Protein AF-A0A357I700-F1 (afdb_monomer_lite)

Radius of gyration: 18.64 Å; chains: 1; bounding box: 40×27×48 Å

Foldseek 3Di:
DDDDDDDDDPVCVVDQVSQQQDWDADPVRDTDGNVVPDDDDDDDDDPDFDDDPRDTDDDDDD

Structure (mmCIF, N/CA/C/O backbone):
data_AF-A0A357I700-F1
#
_entry.id   AF-A0A357I700-F1
#
loop_
_atom_site.group_PDB
_atom_site.id
_atom_site.type_symbol
_atom_site.label_atom_id
_atom_site.label_alt_id
_atom_site.label_comp_id
_atom_site.label_asym_id
_atom_site.label_entity_id
_atom_site.label_seq_id
_atom_site.pdbx_PDB_ins_code
_atom_site.Cartn_x
_atom_site.Cartn_y
_atom_site.Cartn_z
_atom_site.occupancy
_atom_site.B_iso_or_equiv
_atom_site.auth_seq_id
_atom_site.auth_comp_id
_atom_site.auth_asym_id
_atom_site.auth_atom_id
_atom_site.pdbx_PDB_model_num
ATOM 1 N N . ARG A 1 1 ? -17.016 15.578 -18.465 1.00 75.38 1 ARG A N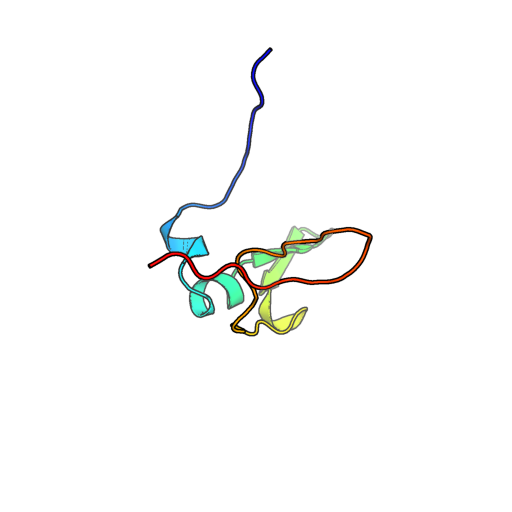 1
ATOM 2 C CA . ARG A 1 1 ? -17.088 14.483 -17.468 1.00 75.38 1 ARG A CA 1
ATOM 3 C C . ARG A 1 1 ? -15.734 14.424 -16.784 1.00 75.38 1 ARG A C 1
ATOM 5 O O . ARG A 1 1 ? -14.747 14.511 -17.499 1.00 75.38 1 ARG A O 1
ATOM 12 N N . ALA A 1 2 ? -15.694 14.374 -15.458 1.00 85.81 2 ALA A N 1
ATOM 13 C CA . ALA A 1 2 ? -14.458 14.259 -14.691 1.00 85.81 2 ALA A CA 1
ATOM 14 C C . ALA A 1 2 ? -14.493 12.946 -13.911 1.00 85.81 2 ALA A C 1
ATOM 16 O O . ALA A 1 2 ? -15.569 12.534 -13.471 1.00 85.81 2 ALA A O 1
ATOM 17 N N . ASP A 1 3 ? -13.340 12.305 -13.770 1.00 91.75 3 ASP A N 1
ATOM 18 C CA . ASP A 1 3 ? -13.208 11.081 -12.991 1.00 91.75 3 ASP A CA 1
ATOM 19 C C . ASP A 1 3 ? -12.874 11.431 -11.537 1.00 91.75 3 ASP A C 1
ATOM 21 O O . ASP A 1 3 ? -12.108 12.357 -11.263 1.00 91.75 3 ASP A O 1
ATOM 25 N N . ILE A 1 4 ? -13.477 10.698 -10.602 1.00 92.31 4 ILE A N 1
ATOM 26 C CA . ILE A 1 4 ? -13.210 10.824 -9.167 1.00 92.31 4 ILE A CA 1
ATOM 27 C C . ILE A 1 4 ? -12.400 9.604 -8.747 1.00 92.31 4 ILE A C 1
ATOM 29 O O . ILE A 1 4 ? -12.800 8.472 -9.012 1.00 92.31 4 ILE A O 1
ATOM 33 N N . VAL A 1 5 ? -11.272 9.841 -8.078 1.00 93.19 5 VAL A N 1
ATOM 34 C CA . VAL A 1 5 ? -10.369 8.788 -7.604 1.00 93.19 5 VAL A CA 1
ATOM 35 C C . VAL A 1 5 ? -10.189 8.923 -6.099 1.00 93.19 5 VAL A C 1
ATOM 37 O O . VAL A 1 5 ? -9.851 9.998 -5.604 1.00 93.19 5 VAL A O 1
ATOM 40 N N . VAL A 1 6 ? -10.375 7.816 -5.383 1.00 93.31 6 VAL A N 1
ATOM 41 C CA . VAL A 1 6 ? -10.064 7.699 -3.956 1.00 93.31 6 VAL A CA 1
ATOM 42 C C . VAL A 1 6 ? -8.792 6.880 -3.817 1.00 93.31 6 VAL A C 1
ATOM 44 O O . VAL A 1 6 ? -8.635 5.839 -4.449 1.00 93.31 6 VAL A O 1
ATOM 47 N N . ARG A 1 7 ? -7.858 7.378 -3.013 1.00 92.44 7 ARG A N 1
ATOM 48 C CA . ARG A 1 7 ? -6.562 6.747 -2.769 1.00 92.44 7 ARG A CA 1
ATOM 49 C C . ARG A 1 7 ? -6.068 7.121 -1.378 1.00 92.44 7 ARG A C 1
ATOM 51 O O . ARG A 1 7 ? -6.436 8.177 -0.869 1.00 92.44 7 ARG A O 1
ATOM 58 N N . LEU A 1 8 ? -5.215 6.276 -0.801 1.00 90.56 8 LEU A N 1
ATOM 59 C CA . LEU A 1 8 ? -4.563 6.535 0.488 1.00 90.56 8 LEU A CA 1
ATOM 60 C C . LEU A 1 8 ? -3.750 7.847 0.469 1.00 90.56 8 LEU A C 1
ATOM 62 O O . LEU A 1 8 ? -3.501 8.429 -0.588 1.00 90.56 8 LEU A O 1
ATOM 66 N N . ALA A 1 9 ? -3.319 8.340 1.626 1.00 89.75 9 ALA A N 1
ATOM 67 C CA . ALA A 1 9 ? -2.379 9.460 1.664 1.00 89.75 9 ALA A CA 1
ATOM 68 C C . ALA A 1 9 ? -1.013 9.040 1.078 1.00 89.75 9 ALA A C 1
ATOM 70 O O . ALA A 1 9 ? -0.625 7.880 1.190 1.00 89.75 9 ALA A O 1
ATOM 71 N N . GLU A 1 10 ? -0.279 9.971 0.459 1.00 89.56 10 GLU A N 1
ATOM 72 C CA . GLU A 1 10 ? 1.038 9.686 -0.145 1.00 89.56 10 GLU A CA 1
ATOM 73 C C . GLU A 1 10 ? 2.046 9.029 0.819 1.00 89.56 10 GLU A C 1
ATOM 75 O O . GLU A 1 10 ? 2.678 8.055 0.413 1.00 89.56 10 GLU A O 1
ATOM 80 N N . PRO A 1 11 ? 2.163 9.458 2.097 1.00 86.12 11 PRO A N 1
ATOM 81 C CA . PRO A 1 11 ? 3.125 8.861 3.026 1.00 86.12 11 PRO A CA 1
ATOM 82 C C . PRO A 1 11 ? 2.895 7.367 3.273 1.00 86.12 11 PRO A C 1
ATOM 84 O O . PRO A 1 11 ? 3.847 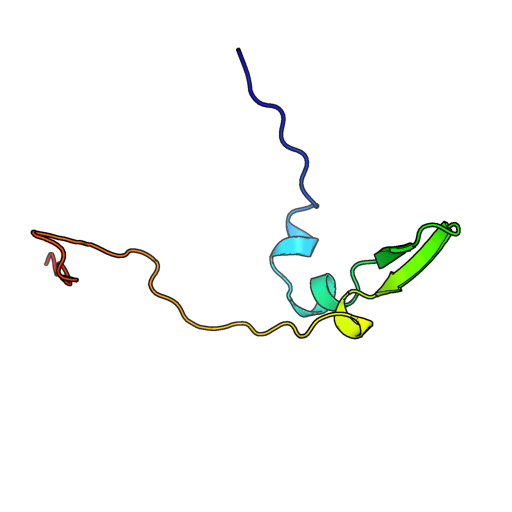6.637 3.497 1.00 86.12 11 PRO A O 1
ATOM 87 N N . LEU A 1 12 ? 1.643 6.906 3.179 1.00 84.94 12 LEU A N 1
ATOM 88 C CA . LEU A 1 12 ? 1.284 5.499 3.373 1.00 84.94 12 LEU A CA 1
ATOM 89 C C . LEU A 1 12 ? 1.512 4.645 2.120 1.00 84.94 12 LEU A C 1
ATOM 91 O O . LEU A 1 12 ? 1.366 3.436 2.187 1.00 84.94 12 LEU A O 1
ATOM 95 N N . ARG A 1 13 ? 1.802 5.250 0.960 1.00 88.12 13 ARG A N 1
ATOM 96 C CA . ARG A 1 13 ? 2.018 4.522 -0.302 1.00 88.12 13 ARG A CA 1
ATOM 97 C C . ARG A 1 13 ? 3.481 4.290 -0.640 1.00 88.12 13 ARG A C 1
ATOM 99 O O . ARG A 1 13 ? 3.778 3.374 -1.398 1.00 88.12 13 ARG A O 1
ATOM 106 N N . GLY A 1 14 ? 4.363 5.165 -0.165 1.00 87.88 14 GLY A N 1
ATOM 107 C CA . GLY A 1 14 ? 5.796 5.088 -0.453 1.00 87.88 14 GLY A CA 1
ATOM 108 C C . GLY A 1 14 ? 6.557 4.129 0.459 1.00 87.88 14 GLY A C 1
ATOM 109 O O . GLY A 1 14 ? 7.720 3.846 0.190 1.00 87.88 14 GLY A O 1
ATOM 110 N N . ASP A 1 15 ? 5.914 3.654 1.522 1.00 89.19 15 ASP A N 1
ATOM 111 C CA . ASP A 1 15 ? 6.526 2.853 2.572 1.00 89.19 15 ASP A CA 1
ATOM 112 C C . ASP A 1 15 ? 5.865 1.468 2.622 1.00 89.19 15 ASP A C 1
ATOM 114 O O . ASP A 1 15 ? 4.682 1.331 2.943 1.00 89.19 15 ASP A O 1
ATOM 118 N N . VAL A 1 16 ? 6.633 0.442 2.250 1.00 89.38 16 VAL A N 1
ATOM 119 C CA . VAL A 1 16 ? 6.174 -0.955 2.216 1.00 89.38 16 VAL A CA 1
ATOM 120 C C . VAL A 1 16 ? 5.900 -1.482 3.626 1.00 89.38 16 VAL A C 1
ATOM 122 O O . VAL A 1 16 ? 4.961 -2.261 3.810 1.00 89.38 16 VAL A O 1
ATOM 125 N N . ASP A 1 17 ? 6.645 -1.018 4.631 1.00 88.94 17 ASP A N 1
ATOM 126 C CA . ASP A 1 17 ? 6.425 -1.411 6.022 1.00 88.94 17 ASP A CA 1
ATOM 127 C C . ASP A 1 17 ? 5.102 -0.815 6.523 1.00 88.94 17 ASP A C 1
ATOM 129 O O . ASP A 1 17 ? 4.265 -1.523 7.083 1.00 88.94 17 ASP A O 1
ATOM 133 N N . ALA A 1 18 ? 4.831 0.455 6.206 1.00 89.44 18 ALA A N 1
ATOM 134 C CA . ALA A 1 18 ? 3.551 1.088 6.531 1.00 89.44 18 ALA A CA 1
ATOM 135 C C . ALA A 1 18 ? 2.356 0.427 5.815 1.00 89.44 18 ALA A C 1
ATOM 137 O O . ALA A 1 18 ? 1.273 0.309 6.394 1.00 89.44 18 ALA A O 1
ATOM 138 N N . LEU A 1 19 ? 2.533 -0.020 4.566 1.00 91.88 19 LEU A N 1
ATOM 139 C CA . LEU A 1 19 ? 1.508 -0.775 3.835 1.00 91.88 19 LEU A CA 1
ATOM 140 C C . LEU A 1 19 ? 1.224 -2.137 4.475 1.00 91.88 19 LEU A C 1
ATOM 142 O O . LEU A 1 19 ? 0.080 -2.588 4.457 1.00 91.88 19 LEU A O 1
ATOM 146 N N . SER A 1 20 ? 2.238 -2.773 5.058 1.00 92.19 20 SER A N 1
ATOM 147 C CA . SER A 1 20 ? 2.104 -4.073 5.723 1.00 92.19 20 SER A CA 1
ATOM 148 C C . SER A 1 20 ? 1.159 -4.017 6.929 1.00 92.19 20 SER A C 1
ATOM 150 O O . SER A 1 20 ? 0.432 -4.976 7.197 1.00 92.19 20 SER A O 1
ATOM 152 N N . ASP A 1 21 ? 1.110 -2.873 7.613 1.00 92.38 21 ASP A N 1
ATOM 153 C CA . ASP A 1 21 ? 0.221 -2.619 8.750 1.00 92.38 21 ASP A CA 1
ATOM 154 C C . ASP A 1 21 ? -1.153 -2.047 8.348 1.00 92.38 21 ASP A C 1
ATOM 156 O O . ASP A 1 21 ? -1.972 -1.733 9.217 1.00 92.38 21 ASP A O 1
ATOM 160 N N . LEU A 1 22 ? -1.449 -1.926 7.045 1.00 93.81 22 LEU A N 1
ATOM 161 C CA . LEU A 1 22 ? -2.728 -1.403 6.565 1.00 93.81 22 LEU A CA 1
ATOM 162 C C . LEU A 1 22 ? -3.893 -2.287 7.057 1.00 93.81 22 LEU A C 1
ATOM 164 O O . LEU A 1 22 ? -3.921 -3.480 6.741 1.00 93.81 22 LEU A O 1
ATOM 168 N N . PRO A 1 23 ? -4.877 -1.732 7.790 1.00 94.38 23 PRO A N 1
ATOM 169 C CA . PRO A 1 23 ? -6.001 -2.508 8.292 1.00 94.38 23 PRO A CA 1
ATOM 170 C C . PRO A 1 23 ? -6.985 -2.836 7.166 1.00 94.38 23 PRO A C 1
ATOM 172 O O . PRO A 1 23 ? -7.497 -1.948 6.480 1.00 94.38 23 PRO A O 1
ATOM 175 N N . ILE A 1 24 ? -7.291 -4.121 7.017 1.00 94.62 24 ILE A N 1
ATOM 176 C CA . ILE A 1 24 ? -8.304 -4.644 6.106 1.00 94.62 24 ILE A CA 1
ATOM 177 C C . ILE A 1 24 ? -9.536 -5.012 6.930 1.00 94.62 24 ILE A C 1
ATOM 179 O O . ILE A 1 24 ? -9.472 -5.867 7.812 1.00 94.62 24 ILE A O 1
ATOM 183 N N . GLY A 1 25 ? -10.652 -4.333 6.663 1.00 95.06 25 GLY A N 1
ATOM 184 C CA . GLY A 1 25 ? -11.916 -4.579 7.354 1.00 95.06 25 GLY A CA 1
ATOM 185 C C . GLY A 1 25 ? -12.531 -5.920 6.956 1.00 95.06 25 GLY A C 1
ATOM 186 O O . GLY A 1 25 ? -12.604 -6.253 5.771 1.00 95.06 25 GLY A O 1
ATOM 187 N N . LEU A 1 26 ? -12.991 -6.669 7.951 1.00 93.44 26 LEU A N 1
ATOM 188 C CA . LEU A 1 26 ? -13.739 -7.909 7.797 1.00 93.44 26 LEU A CA 1
ATOM 189 C C . LEU A 1 26 ? -15.247 -7.625 7.807 1.00 93.44 26 LEU A C 1
ATOM 191 O O . LEU A 1 26 ? -15.700 -6.566 8.243 1.00 93.44 26 LEU A O 1
ATOM 195 N N . ALA A 1 27 ? -16.040 -8.587 7.329 1.00 93.62 27 ALA A N 1
ATOM 196 C CA . ALA A 1 27 ? -17.498 -8.453 7.258 1.00 93.62 27 ALA A CA 1
ATOM 197 C C . ALA A 1 27 ? -18.147 -8.219 8.634 1.00 93.62 27 ALA A C 1
ATOM 199 O O . ALA A 1 27 ? -19.146 -7.509 8.728 1.00 93.62 27 ALA A O 1
ATOM 200 N N . ASP A 1 28 ? -17.542 -8.769 9.688 1.00 94.00 28 ASP A N 1
ATOM 201 C CA . ASP A 1 28 ? -18.050 -8.707 11.060 1.00 94.00 28 ASP A CA 1
ATOM 202 C C . ASP A 1 28 ? -17.636 -7.420 11.805 1.00 94.00 28 ASP A C 1
ATOM 204 O O . ASP A 1 28 ? -17.993 -7.229 12.964 1.00 94.00 28 ASP A O 1
ATOM 208 N N . GLY A 1 29 ? -16.913 -6.509 11.139 1.00 90.88 29 GLY A N 1
ATOM 209 C CA . GLY A 1 29 ? -16.469 -5.226 11.700 1.00 90.88 29 GLY A CA 1
ATOM 210 C C . GLY A 1 29 ? -15.094 -5.259 12.372 1.00 90.88 29 GLY A C 1
ATOM 211 O O . GLY A 1 29 ? -14.536 -4.199 12.659 1.00 90.88 29 GLY A O 1
ATOM 212 N N . ASP A 1 30 ? -14.525 -6.448 12.559 1.00 95.00 30 ASP A N 1
ATOM 213 C CA . ASP A 1 30 ? -13.126 -6.627 12.941 1.00 95.00 30 ASP A CA 1
ATOM 214 C C . ASP A 1 30 ? -12.179 -6.217 11.801 1.00 95.00 30 ASP A C 1
ATOM 216 O O . ASP A 1 30 ? -12.591 -6.010 10.655 1.00 95.00 30 ASP A O 1
ATOM 220 N N . TYR A 1 31 ? -10.884 -6.107 12.098 1.00 96.12 31 TYR A N 1
ATOM 221 C CA . TYR A 1 31 ? -9.865 -5.846 11.086 1.00 96.12 31 TYR A CA 1
ATOM 222 C C . TYR A 1 31 ? -8.675 -6.785 11.230 1.00 96.12 31 TYR A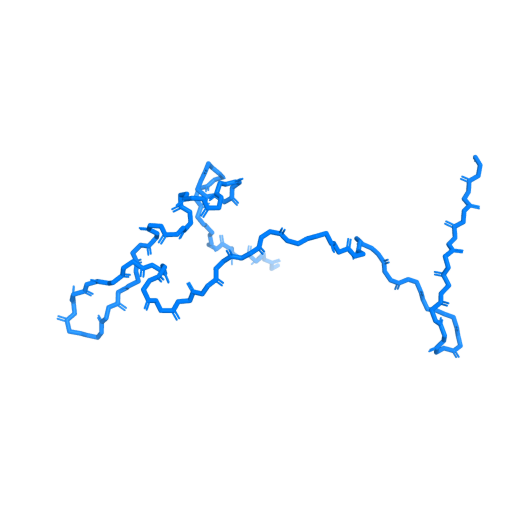 C 1
ATOM 224 O O . TYR A 1 31 ? -8.343 -7.246 12.322 1.00 96.12 31 TYR A O 1
ATOM 232 N N . VAL A 1 32 ? -8.002 -7.013 10.108 1.00 96.56 32 VAL A N 1
ATOM 233 C CA . VAL A 1 32 ? -6.744 -7.750 10.041 1.00 96.56 32 VAL A CA 1
ATOM 234 C C . VAL A 1 32 ? -5.703 -6.911 9.287 1.00 96.56 32 VAL A C 1
ATOM 236 O O . VAL A 1 32 ? -6.046 -6.299 8.275 1.00 96.56 32 VAL A O 1
ATOM 239 N N . PRO A 1 33 ? -4.449 -6.811 9.762 1.00 95.81 33 PRO A N 1
ATOM 240 C CA . PRO A 1 33 ? -3.379 -6.160 9.007 1.00 95.81 33 PRO A CA 1
ATOM 241 C C . PRO A 1 33 ? -3.102 -6.870 7.675 1.00 95.81 33 PRO A C 1
ATOM 243 O O . PRO A 1 33 ? -3.176 -8.096 7.598 1.00 95.81 33 PRO A O 1
ATOM 246 N N . LEU A 1 34 ? -2.722 -6.118 6.639 1.00 95.06 34 LEU A N 1
ATOM 247 C CA . LEU A 1 34 ? -2.467 -6.662 5.300 1.00 95.06 34 LEU A CA 1
ATOM 248 C C . LEU A 1 34 ? -1.413 -7.787 5.293 1.00 95.06 34 LEU A C 1
ATOM 250 O O . LEU A 1 34 ? -1.591 -8.773 4.581 1.00 95.06 34 LEU A O 1
ATOM 254 N N . LYS A 1 35 ? -0.368 -7.685 6.123 1.00 95.62 35 LYS A N 1
ATOM 255 C CA . LYS A 1 35 ? 0.693 -8.704 6.252 1.00 95.62 35 LYS A CA 1
ATOM 256 C C . LYS A 1 35 ? 0.222 -10.098 6.679 1.00 95.62 35 LYS A C 1
ATOM 258 O O . LYS A 1 35 ? 0.908 -11.074 6.414 1.00 95.62 35 LYS A O 1
ATOM 263 N N . GLU A 1 36 ? -0.922 -10.211 7.352 1.00 95.50 36 GLU A N 1
ATOM 264 C CA . GLU A 1 36 ? -1.448 -11.511 7.802 1.00 95.50 36 GLU A CA 1
ATOM 265 C C . GLU A 1 36 ? -2.144 -12.276 6.666 1.00 95.50 36 GLU A C 1
ATOM 267 O O . GLU A 1 36 ? -2.418 -13.469 6.784 1.00 95.50 36 GLU A O 1
ATOM 272 N N . VAL A 1 37 ? -2.473 -11.586 5.570 1.00 94.62 37 VAL A N 1
ATOM 273 C CA . VAL A 1 37 ? -3.247 -12.141 4.450 1.00 94.62 37 VAL A CA 1
ATOM 274 C C . VAL A 1 37 ? -2.510 -12.073 3.112 1.00 94.62 37 VAL A C 1
ATOM 276 O O . VAL A 1 37 ? -2.971 -12.671 2.140 1.00 94.62 37 VAL A O 1
ATOM 279 N N . ALA A 1 38 ? -1.391 -11.351 3.038 1.00 94.88 38 ALA A N 1
ATOM 280 C CA . ALA A 1 38 ? -0.603 -11.183 1.826 1.00 94.88 38 ALA A CA 1
ATOM 281 C C . ALA A 1 38 ? 0.880 -10.929 2.131 1.00 94.88 38 ALA A C 1
ATOM 283 O O . ALA A 1 38 ? 1.216 -10.196 3.060 1.00 94.88 38 ALA A O 1
ATOM 284 N N . ASP A 1 39 ? 1.747 -11.459 1.268 1.00 92.88 39 ASP A N 1
ATOM 285 C CA . ASP A 1 39 ? 3.176 -11.157 1.265 1.00 92.88 39 ASP A CA 1
ATOM 286 C C . ASP A 1 39 ? 3.462 -9.935 0.379 1.00 92.88 39 ASP A C 1
ATOM 288 O O . ASP A 1 39 ? 2.988 -9.839 -0.758 1.00 92.88 39 ASP A O 1
ATOM 292 N N . LEU A 1 40 ? 4.258 -8.998 0.894 1.00 90.62 40 LEU A N 1
ATOM 293 C CA . LEU A 1 40 ? 4.657 -7.776 0.195 1.00 90.62 40 LEU A CA 1
ATOM 294 C C . LEU A 1 40 ? 6.146 -7.850 -0.151 1.00 90.62 40 LEU A C 1
ATOM 296 O O . LEU A 1 40 ? 6.992 -7.942 0.734 1.00 90.62 40 LEU A O 1
ATOM 300 N N . GLU A 1 41 ? 6.474 -7.770 -1.441 1.00 89.56 41 GLU A N 1
ATOM 301 C CA . GLU A 1 41 ? 7.857 -7.773 -1.922 1.00 89.56 41 GLU A CA 1
ATOM 302 C C . GLU A 1 41 ? 8.100 -6.601 -2.878 1.00 89.56 41 GLU A C 1
ATOM 304 O O . GLU A 1 41 ? 7.396 -6.426 -3.879 1.00 89.56 41 GLU A O 1
ATOM 309 N N . LEU A 1 42 ? 9.126 -5.795 -2.588 1.00 87.94 42 LEU A N 1
ATOM 310 C CA . LEU A 1 42 ? 9.575 -4.747 -3.497 1.00 87.94 42 LEU A CA 1
ATOM 311 C C . LEU A 1 42 ? 10.548 -5.338 -4.517 1.00 87.94 42 LEU A C 1
ATOM 313 O O . LEU A 1 42 ? 11.718 -5.578 -4.222 1.00 87.94 42 LEU A O 1
ATOM 317 N N . VAL A 1 43 ? 10.064 -5.524 -5.741 1.00 90.06 43 VAL A N 1
ATOM 318 C CA . VAL A 1 43 ? 10.855 -6.078 -6.844 1.00 90.06 43 VAL A CA 1
ATOM 319 C C . VAL A 1 43 ? 11.188 -5.018 -7.889 1.00 90.06 43 VAL A C 1
ATOM 321 O O . VAL A 1 43 ? 10.407 -4.106 -8.166 1.00 90.06 43 VAL A O 1
ATOM 324 N N . MET A 1 44 ? 12.349 -5.155 -8.527 1.00 90.50 44 MET A N 1
ATOM 325 C CA . MET A 1 44 ? 12.676 -4.358 -9.709 1.00 90.50 44 MET A CA 1
ATOM 326 C C . MET A 1 44 ? 11.930 -4.904 -10.931 1.00 90.50 44 MET A C 1
ATOM 328 O O . MET A 1 44 ? 12.008 -6.093 -11.239 1.00 90.50 44 MET A O 1
ATOM 332 N N . GLY A 1 45 ? 11.243 -4.023 -11.659 1.00 87.50 45 GLY A N 1
ATOM 333 C CA . GLY A 1 45 ? 10.491 -4.367 -12.866 1.00 87.50 45 GLY A CA 1
ATOM 334 C C . GLY A 1 45 ? 10.797 -3.441 -14.041 1.00 87.50 45 GLY A C 1
ATOM 335 O O . GLY A 1 45 ? 11.327 -2.342 -13.877 1.00 87.50 45 GLY A O 1
ATOM 336 N N . TYR A 1 46 ? 10.444 -3.877 -15.252 1.00 85.69 46 TYR A N 1
ATOM 337 C CA . TYR A 1 46 ? 10.517 -3.018 -16.434 1.00 85.69 46 TYR A CA 1
ATOM 338 C C . TYR A 1 46 ? 9.504 -1.873 -16.307 1.00 85.69 46 TYR A C 1
ATOM 340 O O . TYR A 1 46 ? 8.300 -2.117 -16.295 1.00 85.69 46 TYR A O 1
ATOM 348 N N . SER A 1 47 ? 9.976 -0.626 -16.276 1.00 84.31 47 SER A N 1
ATOM 349 C CA . SER A 1 47 ?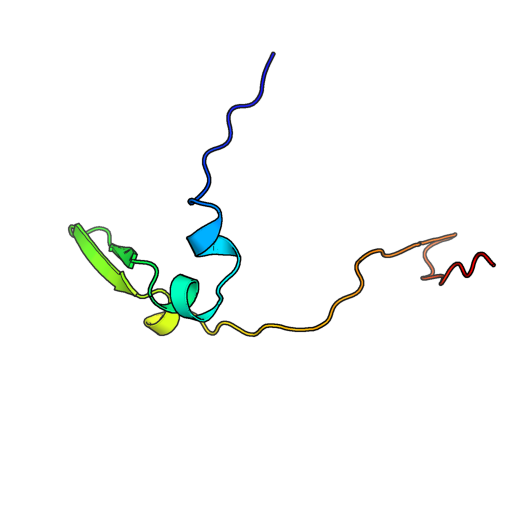 9.106 0.562 -16.270 1.00 84.31 47 SER A CA 1
ATOM 350 C C . SER A 1 47 ? 8.377 0.772 -17.602 1.00 84.31 47 SER A C 1
ATOM 352 O O . SER A 1 47 ? 7.346 1.440 -17.650 1.00 84.31 47 SER A O 1
ATOM 354 N N . GLN A 1 48 ? 8.903 0.201 -18.693 1.00 79.31 48 GLN A N 1
ATOM 355 C CA . GLN A 1 48 ? 8.334 0.267 -20.036 1.00 79.31 48 GL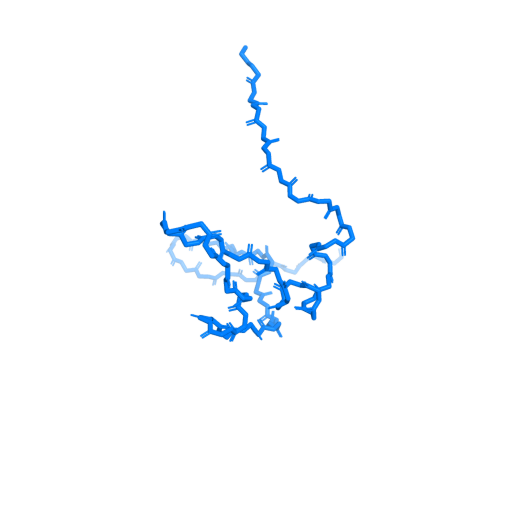N A CA 1
ATOM 356 C C . GLN A 1 48 ? 8.591 -1.040 -20.789 1.00 79.31 48 GLN A C 1
ATOM 358 O O . GLN A 1 48 ? 9.687 -1.600 -20.738 1.00 79.31 48 GLN A O 1
ATOM 363 N N . VAL A 1 49 ? 7.589 -1.513 -21.532 1.00 80.50 49 VAL A N 1
ATOM 364 C CA . VAL A 1 49 ? 7.719 -2.699 -22.386 1.00 80.50 49 VAL A CA 1
ATOM 365 C C . VAL A 1 49 ? 7.398 -2.325 -23.829 1.00 80.50 49 VAL A C 1
ATOM 367 O O . VAL A 1 49 ? 6.238 -2.325 -24.236 1.00 80.50 49 VAL A O 1
ATOM 370 N N . TYR A 1 50 ? 8.433 -2.035 -24.619 1.00 77.94 50 TYR A N 1
ATOM 371 C CA . TYR A 1 50 ? 8.279 -1.759 -26.046 1.00 77.94 50 TYR A CA 1
ATOM 372 C C . TYR A 1 50 ? 8.106 -3.051 -26.837 1.00 77.94 50 TYR A C 1
ATOM 374 O O . TYR A 1 50 ? 8.846 -4.026 -26.654 1.00 77.94 50 TYR A O 1
ATOM 382 N N . ARG A 1 51 ? 7.123 -3.049 -27.739 1.00 80.81 51 ARG A N 1
ATOM 383 C CA . ARG A 1 51 ? 6.849 -4.161 -28.644 1.00 80.81 51 ARG A CA 1
ATOM 384 C C . ARG A 1 51 ? 6.748 -3.675 -30.080 1.00 80.81 51 ARG A C 1
ATOM 386 O O . ARG A 1 51 ? 6.032 -2.724 -30.361 1.00 80.81 51 ARG A O 1
ATOM 393 N N . GLU A 1 52 ? 7.426 -4.377 -30.976 1.00 79.38 52 GLU A N 1
ATOM 394 C CA . GLU A 1 52 ? 7.326 -4.198 -32.426 1.00 79.38 52 GLU A CA 1
ATOM 395 C C . GLU A 1 52 ? 7.131 -5.586 -33.047 1.00 79.38 52 GLU A C 1
ATOM 397 O O . GLU A 1 52 ? 7.830 -6.534 -32.682 1.00 79.38 52 GLU A O 1
ATOM 402 N N . ASN A 1 53 ? 6.127 -5.742 -33.917 1.00 74.38 53 ASN A N 1
ATOM 403 C CA . ASN A 1 53 ? 5.756 -7.027 -34.534 1.00 74.38 53 ASN A CA 1
ATOM 404 C C . ASN A 1 53 ? 5.623 -8.196 -33.526 1.00 74.38 53 ASN A C 1
ATOM 406 O O . ASN A 1 53 ? 6.024 -9.326 -33.799 1.00 74.38 53 ASN A O 1
ATOM 410 N N . GLY A 1 54 ? 5.106 -7.917 -32.322 1.00 77.19 54 GLY A N 1
ATOM 411 C CA . GLY A 1 54 ? 4.897 -8.913 -31.262 1.00 77.19 54 GLY A CA 1
ATOM 412 C C . GLY A 1 54 ? 6.142 -9.302 -30.450 1.00 77.19 54 GLY A C 1
ATOM 413 O O . GLY A 1 54 ? 6.015 -10.053 -29.482 1.00 77.19 54 GLY A O 1
ATOM 414 N N . LYS A 1 55 ? 7.334 -8.772 -30.767 1.00 74.12 55 LYS A N 1
ATOM 415 C CA . LYS A 1 55 ? 8.585 -9.046 -30.034 1.00 74.12 55 LYS A CA 1
ATOM 416 C C . LYS A 1 55 ? 8.989 -7.872 -29.139 1.00 74.12 55 LYS A C 1
ATOM 418 O O . LYS A 1 55 ? 8.775 -6.714 -29.486 1.00 74.12 55 LYS A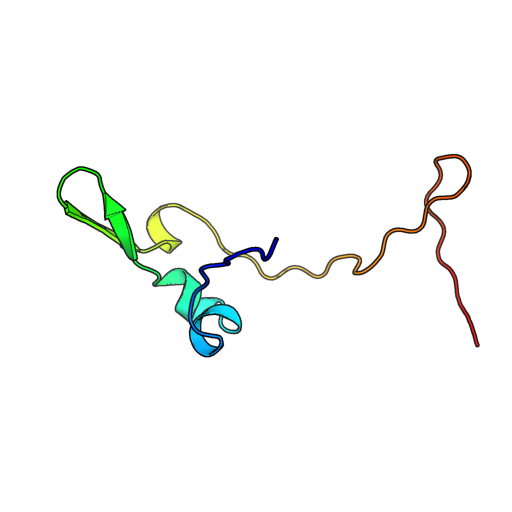 O 1
ATOM 423 N N . ARG A 1 56 ? 9.571 -8.178 -27.971 1.00 81.12 56 ARG A N 1
ATOM 424 C CA . ARG A 1 56 ? 10.106 -7.182 -27.022 1.00 81.12 56 ARG A CA 1
ATOM 425 C C . ARG A 1 56 ? 11.374 -6.543 -27.603 1.00 81.12 56 ARG A C 1
ATOM 427 O O . ARG A 1 56 ? 12.257 -7.281 -28.033 1.00 81.12 56 ARG A O 1
ATOM 434 N N . ARG A 1 57 ? 11.477 -5.210 -27.585 1.00 79.69 57 ARG A N 1
ATOM 435 C CA . ARG A 1 57 ? 12.680 -4.455 -27.992 1.00 79.69 57 ARG A CA 1
ATOM 436 C C . ARG A 1 57 ? 13.119 -3.512 -26.872 1.00 79.69 57 ARG A C 1
ATOM 438 O O . ARG A 1 57 ? 12.280 -2.984 -26.152 1.00 79.69 57 ARG A O 1
ATOM 445 N N . VAL A 1 58 ? 14.424 -3.288 -26.743 1.00 73.25 58 VAL A N 1
ATOM 446 C CA . VAL A 1 58 ? 15.004 -2.243 -25.885 1.00 73.25 58 VAL A CA 1
ATOM 447 C C . VAL A 1 58 ? 15.431 -1.095 -26.798 1.00 73.25 58 VAL A C 1
ATOM 449 O O . VAL A 1 58 ? 16.135 -1.332 -27.777 1.00 73.25 58 VAL A O 1
ATOM 452 N N . VAL A 1 59 ? 14.962 0.126 -26.532 1.00 70.38 59 VAL A N 1
ATOM 453 C CA . VAL A 1 59 ? 15.361 1.330 -27.279 1.00 70.38 59 VAL A CA 1
ATOM 454 C C . VAL A 1 59 ? 16.415 2.056 -26.453 1.00 70.38 59 VAL A C 1
ATOM 456 O O . VAL A 1 59 ? 16.149 2.423 -25.314 1.00 70.38 59 VAL A O 1
ATOM 459 N N . VAL A 1 60 ? 17.607 2.235 -27.019 1.00 66.25 60 VAL A N 1
ATOM 460 C CA . VAL A 1 60 ? 18.689 3.022 -26.420 1.00 66.25 60 VAL A CA 1
ATOM 461 C C . VAL A 1 60 ? 18.823 4.296 -27.248 1.00 66.25 60 VAL A C 1
ATOM 463 O O . VAL A 1 60 ? 19.206 4.230 -28.414 1.00 66.25 60 VAL A O 1
ATOM 466 N N . SER A 1 61 ? 18.453 5.437 -26.673 1.00 66.06 61 SER A N 1
ATOM 467 C CA . SER A 1 61 ? 18.737 6.768 -27.222 1.00 66.06 61 SER A CA 1
ATOM 468 C C . SER A 1 61 ? 19.952 7.349 -26.496 1.00 66.06 61 SER A C 1
ATOM 470 O O . SER A 1 61 ? 20.000 7.266 -25.268 1.00 66.06 61 SER A O 1
ATOM 472 N N . ALA A 1 62 ? 20.921 7.873 -27.252 1.00 59.94 62 ALA A N 1
ATOM 473 C CA . ALA A 1 62 ? 22.117 8.542 -26.731 1.00 59.94 62 ALA A CA 1
ATOM 474 C C . ALA A 1 62 ? 21.819 9.967 -26.248 1.00 59.94 62 ALA A C 1
ATOM 476 O O . ALA A 1 62 ? 20.882 10.584 -26.807 1.00 59.94 62 ALA A O 1
#

Secondary structure (DSSP, 8-state):
---------GGGTS-HHHHHTPEEEPTTS-EEEGGGT---------S--EEETTEEE-----

pLDDT: mean 87.14, std 8.41, range [59.94, 96.56]

Sequence (62 aa):
RADIVVRLAEPLRGDVDALSDLPIGLADGDYVPLKEVADLELVMGYSQVYRENGKRRVVVSA